Protein AF-A0A952PFG2-F1 (afdb_monomer_lite)

pLDDT: mean 76.88, std 14.86, range [39.12, 94.31]

Sequence (140 aa):
MSRGPKQLATQPAWWIAYGVLCGLAAAGLLLLLAAPRRGQPIQLVQAPTADPAMAAQAQPSRPAPTPLVQPNLPLDLNAATAAELEFLPGIGPSTAMLIVSYREQNGPFQRLEQLLDIPGIGPRTLEGLLPFAYVEPNED

Foldseek 3Di:
DDDDDDDDDDDPPVVVVVVVVVVVVVVVVVCVVPPDPPDDPPPPPPDPPDDPPPPPPDPDPPPPPPPPLPVQAAAALQPDALVSQCSQPQDHSVLSVQSVVCCVVVNFDQFLCVSCVGPRDDPVSSVSNVNRYDHDHDDD

Secondary structure (DSSP, 8-state):
------------THHHHHHHHHHHHHHHHHHHHHS---------PPP----TTSGGG-------------TTSPEETTT--HHHHTTSTT--HHHHHHHHHHHHHH-S-SSGGGGGGSTT--HHHHHHHTTTEE------

Radius of gyration: 37.67 Å; chains: 1; bounding box: 126×57×48 Å

Structure (mmCIF, N/CA/C/O backbone):
data_AF-A0A952PFG2-F1
#
_entry.id   AF-A0A952PFG2-F1
#
loop_
_atom_site.group_PDB
_atom_site.id
_atom_site.type_symbol
_atom_site.label_atom_id
_atom_site.label_alt_id
_atom_site.label_comp_id
_atom_site.label_asym_id
_atom_site.label_entity_id
_atom_site.label_seq_id
_atom_site.pdbx_PDB_ins_code
_atom_site.Cartn_x
_atom_site.Cartn_y
_atom_site.Cartn_z
_atom_site.occupancy
_atom_site.B_iso_or_equiv
_atom_site.auth_seq_id
_atom_site.auth_comp_id
_atom_site.auth_asym_id
_atom_site.auth_atom_id
_atom_site.pdbx_PDB_model_num
ATOM 1 N N . MET A 1 1 ? 103.923 0.854 31.595 1.00 39.12 1 MET A N 1
ATOM 2 C CA . MET A 1 1 ? 103.580 -0.244 30.659 1.00 39.12 1 MET A CA 1
ATOM 3 C C . MET A 1 1 ? 102.064 -0.443 30.671 1.00 39.12 1 MET A C 1
ATOM 5 O O . MET A 1 1 ? 101.525 -0.752 31.717 1.00 39.12 1 MET A O 1
ATOM 9 N N . SER A 1 2 ? 101.339 0.028 29.656 1.00 55.94 2 SER A N 1
ATOM 10 C CA . SER A 1 2 ? 100.871 -0.736 28.479 1.00 55.94 2 SER A CA 1
ATOM 11 C C . SER A 1 2 ? 99.844 -1.836 28.788 1.00 55.94 2 SER A C 1
ATOM 13 O O . SER A 1 2 ? 100.208 -2.889 29.304 1.00 55.94 2 SER A O 1
ATOM 15 N N . ARG A 1 3 ? 98.582 -1.592 28.399 1.00 55.41 3 ARG A N 1
ATOM 16 C CA . ARG A 1 3 ? 97.697 -2.510 27.650 1.00 55.41 3 ARG A CA 1
ATOM 17 C C . ARG A 1 3 ? 96.517 -1.700 27.089 1.00 55.41 3 ARG A C 1
ATOM 19 O O . ARG A 1 3 ? 95.933 -0.889 27.796 1.00 55.41 3 ARG A O 1
ATOM 26 N N . GLY A 1 4 ? 96.277 -1.870 25.790 1.00 57.84 4 GLY A N 1
ATOM 27 C CA . GLY A 1 4 ? 95.504 -0.975 24.924 1.00 57.84 4 GLY A CA 1
ATOM 28 C C . GLY A 1 4 ? 93.975 -1.146 24.943 1.00 57.84 4 GLY A C 1
ATOM 29 O O . GLY A 1 4 ? 93.433 -1.838 25.806 1.00 57.84 4 GLY A O 1
ATOM 30 N N . PRO A 1 5 ? 93.276 -0.504 23.987 1.00 59.81 5 PRO A N 1
ATOM 31 C CA . PRO A 1 5 ? 91.826 -0.343 24.006 1.00 59.81 5 PRO A CA 1
ATOM 32 C C . PRO A 1 5 ? 91.106 -1.636 23.603 1.00 59.81 5 PRO A C 1
ATOM 34 O O . PRO A 1 5 ? 91.481 -2.295 22.634 1.00 59.81 5 PRO A O 1
ATOM 37 N N . LYS A 1 6 ? 90.039 -1.997 24.327 1.00 57.78 6 LYS A N 1
ATOM 38 C CA . LYS A 1 6 ? 89.170 -3.134 23.989 1.00 57.78 6 LYS A CA 1
ATOM 39 C C . LYS A 1 6 ? 87.836 -2.635 23.425 1.00 57.78 6 LYS A C 1
ATOM 41 O O . LYS A 1 6 ? 86.897 -2.386 24.165 1.00 57.78 6 LYS A O 1
ATOM 46 N N . GLN A 1 7 ? 87.838 -2.447 22.106 1.00 59.72 7 GLN A N 1
ATOM 47 C CA . GLN A 1 7 ? 86.774 -2.769 21.142 1.00 59.72 7 GLN A CA 1
ATOM 48 C C . GLN A 1 7 ? 85.340 -2.864 21.717 1.00 59.72 7 GLN A C 1
ATOM 50 O O . GLN A 1 7 ? 84.923 -3.928 22.176 1.00 59.72 7 GLN A O 1
ATOM 55 N N . LEU A 1 8 ? 84.561 -1.778 21.632 1.00 57.88 8 LEU A N 1
ATOM 56 C CA . LEU A 1 8 ? 83.098 -1.855 21.708 1.00 57.88 8 LEU A CA 1
ATOM 57 C C . LEU A 1 8 ? 82.591 -2.400 20.367 1.00 57.88 8 LEU A C 1
ATOM 59 O O . LEU A 1 8 ? 82.731 -1.751 19.334 1.00 57.88 8 LEU A O 1
ATOM 63 N N . ALA A 1 9 ? 82.049 -3.615 20.395 1.00 61.47 9 ALA A N 1
ATOM 64 C CA . ALA A 1 9 ? 81.534 -4.321 19.232 1.00 61.47 9 ALA A CA 1
ATOM 65 C C . ALA A 1 9 ? 80.372 -3.550 18.578 1.00 61.47 9 ALA A C 1
ATOM 67 O O . ALA A 1 9 ? 79.261 -3.489 19.104 1.00 61.47 9 ALA A O 1
ATOM 68 N N . THR A 1 10 ? 80.632 -2.971 17.411 1.00 66.25 10 THR A N 1
ATOM 69 C CA . THR A 1 10 ? 79.633 -2.440 16.485 1.00 66.25 10 THR A CA 1
ATOM 70 C C . THR A 1 10 ? 78.814 -3.606 15.931 1.00 66.25 10 THR A C 1
ATOM 72 O O . THR A 1 10 ? 79.308 -4.403 15.136 1.00 66.25 10 THR A O 1
ATOM 75 N N . GLN A 1 11 ? 77.560 -3.737 16.366 1.00 64.44 11 GLN A N 1
ATOM 76 C CA . GLN A 1 11 ? 76.628 -4.716 15.800 1.00 64.44 11 GLN A CA 1
ATOM 77 C C . GLN A 1 11 ? 76.426 -4.403 14.305 1.00 64.44 11 GLN A C 1
ATOM 79 O O . GLN A 1 11 ? 76.065 -3.266 13.981 1.00 64.44 11 GLN A O 1
ATOM 84 N N . PRO A 1 12 ? 76.666 -5.343 13.368 1.00 67.12 12 PRO A N 1
ATOM 85 C CA . PRO A 1 12 ? 76.532 -5.039 11.952 1.00 67.12 12 PRO A CA 1
ATOM 86 C C . PRO A 1 12 ? 75.048 -4.839 11.629 1.00 67.12 12 PRO A C 1
ATOM 88 O O . PRO A 1 12 ? 74.231 -5.731 11.858 1.00 67.12 12 PRO A O 1
ATOM 91 N N . ALA A 1 13 ? 74.706 -3.680 11.056 1.00 68.12 13 ALA A N 1
ATOM 92 C CA . ALA A 1 13 ? 73.344 -3.266 10.677 1.00 68.12 13 ALA A CA 1
ATOM 93 C C . ALA A 1 13 ? 72.574 -4.285 9.799 1.00 68.12 13 ALA A C 1
ATOM 95 O O . ALA A 1 13 ? 71.362 -4.186 9.618 1.00 68.12 13 ALA A O 1
ATOM 96 N N . TRP A 1 14 ? 73.269 -5.305 9.299 1.00 72.44 14 TRP A N 1
ATOM 97 C CA . TRP A 1 14 ? 72.743 -6.449 8.570 1.00 72.44 14 TRP A CA 1
ATOM 98 C C . TRP A 1 14 ? 71.769 -7.305 9.390 1.00 72.44 14 TRP A C 1
ATOM 100 O O . TRP A 1 14 ? 70.876 -7.896 8.798 1.00 72.44 14 TRP A O 1
ATOM 110 N N . TRP A 1 15 ? 71.858 -7.334 10.727 1.00 74.44 15 TRP A N 1
ATOM 111 C CA . TRP A 1 15 ? 70.882 -8.053 11.567 1.00 74.44 15 TRP A CA 1
ATOM 112 C C . TRP A 1 15 ? 69.470 -7.474 11.463 1.00 74.44 15 TRP A C 1
ATOM 114 O O . TRP A 1 15 ? 68.493 -8.221 11.453 1.00 74.44 15 TRP A O 1
ATOM 124 N N . ILE A 1 16 ? 69.358 -6.150 11.329 1.00 77.31 16 ILE A N 1
ATOM 125 C CA . ILE A 1 16 ? 68.067 -5.475 11.152 1.00 77.31 16 ILE A CA 1
ATOM 126 C C . ILE A 1 16 ? 67.511 -5.801 9.764 1.00 77.31 16 ILE A C 1
ATOM 128 O O . ILE A 1 16 ? 66.347 -6.174 9.642 1.00 77.31 16 ILE A O 1
ATOM 132 N N . ALA A 1 17 ? 68.356 -5.742 8.729 1.00 79.06 17 ALA A N 1
ATOM 133 C CA . ALA A 1 17 ? 67.965 -6.120 7.373 1.00 79.06 17 ALA A CA 1
ATOM 134 C C . ALA A 1 17 ? 67.508 -7.590 7.295 1.00 79.06 17 ALA A C 1
ATOM 136 O O . ALA A 1 17 ? 66.481 -7.882 6.687 1.00 79.06 17 ALA A O 1
ATOM 137 N N . TYR A 1 18 ? 68.218 -8.502 7.968 1.00 84.44 18 TYR A N 1
ATOM 138 C CA . TYR A 1 18 ? 67.862 -9.921 8.030 1.00 84.44 18 TYR A CA 1
ATOM 139 C C . TYR A 1 18 ? 66.553 -10.152 8.800 1.00 84.44 18 TYR A C 1
ATOM 141 O O . TYR A 1 18 ? 65.722 -10.953 8.378 1.00 84.44 18 TYR A O 1
ATOM 149 N N . GLY A 1 19 ? 66.326 -9.410 9.888 1.00 84.44 19 GLY A N 1
ATOM 150 C CA . GLY A 1 19 ? 65.081 -9.458 10.656 1.00 84.44 19 GLY A CA 1
ATOM 151 C C . GLY A 1 19 ? 63.865 -8.979 9.858 1.00 84.44 19 GLY A C 1
ATOM 152 O O . GLY A 1 19 ? 62.838 -9.654 9.847 1.00 84.44 19 GLY A O 1
ATOM 153 N N . VAL A 1 20 ? 63.987 -7.861 9.133 1.00 85.88 20 VAL A N 1
ATOM 154 C CA . VAL A 1 20 ? 62.906 -7.331 8.281 1.00 85.88 20 VAL A CA 1
ATOM 155 C C . VAL A 1 20 ? 62.615 -8.272 7.109 1.00 85.88 20 VAL A C 1
ATOM 157 O O . VAL A 1 20 ? 61.451 -8.558 6.832 1.00 85.88 20 VAL A O 1
ATOM 160 N N . LEU A 1 21 ? 63.655 -8.809 6.461 1.00 86.06 21 LEU A N 1
ATOM 161 C CA . LEU A 1 21 ? 63.507 -9.778 5.372 1.00 86.06 21 LEU A CA 1
ATOM 162 C C . LEU A 1 21 ? 62.787 -11.052 5.847 1.00 86.06 21 LEU A C 1
ATOM 164 O O . LEU A 1 21 ? 61.852 -11.517 5.195 1.00 86.06 21 LEU A O 1
ATOM 168 N N . CYS A 1 22 ? 63.186 -11.585 7.006 1.00 88.19 22 CYS A N 1
ATOM 169 C CA . CYS A 1 22 ? 62.576 -12.775 7.595 1.00 88.19 22 CYS A CA 1
ATOM 170 C C . CYS A 1 22 ? 61.115 -12.518 8.015 1.00 88.19 22 CYS A C 1
ATOM 172 O O . CYS A 1 22 ? 60.243 -13.352 7.773 1.00 88.19 22 CYS A O 1
ATOM 174 N N . GLY A 1 23 ? 60.819 -11.331 8.559 1.00 84.75 23 GLY A N 1
ATOM 175 C CA . GLY A 1 23 ? 59.462 -10.917 8.920 1.00 84.75 23 GLY A CA 1
ATOM 176 C C . GLY A 1 23 ? 58.516 -10.814 7.719 1.00 84.75 23 GLY A C 1
ATOM 177 O O . GLY A 1 23 ? 57.402 -11.335 7.772 1.00 84.75 23 GLY A O 1
ATOM 178 N N . LEU A 1 24 ? 58.961 -10.208 6.612 1.00 89.50 24 LEU A N 1
ATOM 179 C CA . LEU A 1 24 ? 58.162 -10.114 5.383 1.00 89.50 24 LEU A CA 1
ATOM 180 C C . LEU A 1 24 ? 57.919 -11.489 4.747 1.00 89.50 24 LEU A C 1
ATOM 182 O O . LEU A 1 24 ? 56.807 -11.765 4.298 1.00 89.50 24 LEU A O 1
ATOM 186 N N . ALA A 1 25 ? 58.922 -12.372 4.759 1.00 87.12 25 ALA A N 1
ATOM 187 C CA . ALA A 1 25 ? 58.774 -13.739 4.264 1.00 87.12 25 ALA A CA 1
ATOM 188 C C . ALA A 1 25 ? 57.762 -14.549 5.096 1.00 87.12 25 ALA A C 1
ATOM 190 O O . ALA A 1 25 ? 56.897 -15.220 4.530 1.00 87.12 25 ALA A O 1
ATOM 191 N N . ALA A 1 26 ? 57.814 -14.446 6.429 1.00 85.94 26 ALA A N 1
ATOM 192 C CA . ALA A 1 26 ? 56.874 -15.121 7.323 1.00 85.94 26 ALA A CA 1
ATOM 193 C C . ALA A 1 26 ? 55.437 -14.587 7.177 1.00 85.94 26 ALA A C 1
ATOM 195 O O . ALA A 1 26 ? 54.493 -15.375 7.125 1.00 85.94 26 ALA A O 1
ATOM 196 N N . ALA A 1 27 ? 55.263 -13.266 7.050 1.00 84.19 27 ALA A N 1
ATOM 197 C CA . ALA A 1 27 ? 53.954 -12.652 6.827 1.00 84.19 27 ALA A CA 1
ATOM 198 C C . ALA A 1 27 ? 53.350 -13.052 5.469 1.00 84.19 27 ALA A C 1
ATOM 200 O O . ALA A 1 27 ? 52.163 -13.370 5.388 1.00 84.19 27 ALA A O 1
ATOM 201 N N . GLY A 1 28 ? 54.173 -13.102 4.415 1.00 84.75 28 GLY A N 1
ATOM 202 C CA . GLY A 1 28 ? 53.760 -13.590 3.099 1.00 84.75 28 GLY A CA 1
ATOM 203 C C . GLY A 1 28 ? 53.339 -15.062 3.127 1.00 84.75 28 GLY A C 1
ATOM 204 O O . GLY A 1 28 ? 52.292 -15.410 2.583 1.00 84.75 28 GLY A O 1
ATOM 205 N N . LEU A 1 29 ? 54.100 -15.918 3.820 1.00 83.69 29 LEU A N 1
ATOM 206 C CA . LEU A 1 29 ? 53.759 -17.333 3.986 1.00 83.69 29 LEU A CA 1
ATOM 207 C C . LEU A 1 29 ? 52.459 -17.519 4.784 1.00 83.69 29 LEU A C 1
ATOM 209 O O . LEU A 1 29 ? 51.629 -18.349 4.418 1.00 83.69 29 LEU A O 1
ATOM 213 N N . LEU A 1 30 ? 52.247 -16.721 5.835 1.00 79.56 30 LEU A N 1
ATOM 214 C CA . LEU A 1 30 ? 51.021 -16.760 6.631 1.00 79.56 30 LEU A CA 1
ATOM 215 C C . LEU A 1 30 ? 49.795 -16.345 5.807 1.00 79.56 30 LEU A C 1
ATOM 217 O O . LEU A 1 30 ? 48.767 -17.012 5.882 1.00 79.56 30 LEU A O 1
ATOM 221 N N . LEU A 1 31 ? 49.903 -15.299 4.981 1.00 78.75 31 LEU A N 1
ATOM 222 C CA . LEU A 1 31 ? 48.824 -14.889 4.074 1.00 78.75 31 LEU A CA 1
ATOM 223 C C . LEU A 1 31 ? 48.511 -15.956 3.021 1.00 78.75 31 LEU A C 1
ATOM 225 O O . LEU A 1 31 ? 47.343 -16.164 2.697 1.00 78.75 31 LEU A O 1
ATOM 229 N N . LEU A 1 32 ? 49.525 -16.668 2.524 1.00 76.31 32 LEU A N 1
ATOM 230 C CA . LEU A 1 32 ? 49.324 -17.755 1.567 1.00 76.31 32 LEU A CA 1
ATOM 231 C C . LEU A 1 32 ? 48.602 -18.958 2.199 1.00 76.31 32 LEU A C 1
ATOM 233 O O . LEU A 1 32 ? 47.774 -19.590 1.547 1.00 76.31 32 LEU A O 1
ATOM 237 N N . LEU A 1 33 ? 48.898 -19.263 3.468 1.00 77.31 33 LEU A N 1
ATOM 238 C CA . LEU A 1 33 ? 48.255 -20.350 4.217 1.00 77.31 33 LEU A CA 1
ATOM 239 C C . LEU A 1 33 ? 46.855 -19.976 4.728 1.00 77.31 33 LEU A C 1
ATOM 241 O O . LEU A 1 33 ? 45.995 -20.848 4.831 1.00 77.31 33 LEU A O 1
ATOM 245 N N . ALA A 1 34 ? 46.617 -18.699 5.036 1.00 72.88 34 ALA A N 1
ATOM 246 C CA . ALA A 1 34 ? 45.344 -18.206 5.560 1.00 72.88 34 ALA A CA 1
ATOM 247 C C . ALA A 1 34 ? 44.342 -17.790 4.470 1.00 72.88 34 ALA A C 1
ATOM 249 O O . ALA A 1 34 ? 43.188 -17.501 4.788 1.00 72.88 34 ALA A O 1
ATOM 250 N N . ALA A 1 35 ? 44.747 -17.746 3.196 1.00 71.69 35 ALA A N 1
ATOM 251 C CA . ALA A 1 35 ? 43.847 -17.400 2.105 1.00 71.69 35 ALA A CA 1
ATOM 252 C C . ALA A 1 35 ? 42.735 -18.466 1.963 1.00 71.69 35 ALA A C 1
ATOM 254 O O . ALA A 1 35 ? 43.024 -19.625 1.643 1.00 71.69 35 ALA A O 1
ATOM 255 N N . PRO A 1 36 ? 41.451 -18.112 2.166 1.00 70.81 36 PRO A N 1
ATOM 256 C CA . PRO A 1 36 ? 40.360 -19.060 2.006 1.00 70.81 36 PRO A CA 1
ATOM 257 C C . PRO A 1 36 ? 40.261 -19.473 0.536 1.00 70.81 36 PRO A C 1
ATOM 259 O O . PRO A 1 36 ? 40.098 -18.631 -0.352 1.00 70.81 36 PRO A O 1
ATOM 262 N N . ARG A 1 37 ? 40.328 -20.781 0.263 1.00 67.56 37 ARG A N 1
ATOM 263 C CA . ARG A 1 37 ? 40.064 -21.331 -1.072 1.00 67.56 37 ARG A CA 1
ATOM 264 C C . ARG A 1 37 ? 38.590 -21.094 -1.412 1.00 67.56 37 ARG A C 1
ATOM 266 O O . ARG A 1 37 ? 37.726 -21.882 -1.038 1.00 67.56 37 ARG A O 1
ATOM 273 N N . ARG A 1 38 ? 38.279 -19.984 -2.091 1.00 62.97 38 ARG A N 1
ATOM 274 C CA . ARG A 1 38 ? 36.936 -19.725 -2.630 1.00 62.97 38 ARG A CA 1
ATOM 275 C C . ARG A 1 38 ? 36.696 -20.646 -3.821 1.00 62.97 38 ARG A C 1
ATOM 277 O O . ARG A 1 38 ? 37.076 -20.348 -4.945 1.00 62.97 38 ARG A O 1
ATOM 284 N N . GLY A 1 39 ? 36.066 -21.773 -3.531 1.00 66.00 39 GLY A N 1
ATOM 285 C CA . GLY A 1 39 ? 35.561 -22.730 -4.502 1.00 66.00 39 GLY A CA 1
ATOM 286 C C . GLY A 1 39 ? 34.528 -23.609 -3.818 1.00 66.00 39 GLY A C 1
ATOM 287 O O . GLY A 1 39 ? 34.811 -24.761 -3.511 1.00 66.00 39 GLY A O 1
ATOM 288 N N . GLN A 1 40 ? 33.361 -23.046 -3.497 1.00 70.94 40 GLN A N 1
ATOM 289 C CA . GLN A 1 40 ? 32.225 -23.877 -3.106 1.00 70.94 40 GLN A CA 1
ATOM 290 C C . GLN A 1 40 ? 31.628 -24.467 -4.388 1.00 70.94 40 GLN A C 1
ATOM 292 O O . GLN A 1 40 ? 31.265 -23.695 -5.279 1.00 70.94 40 GLN A O 1
ATOM 297 N N . PRO A 1 41 ? 31.551 -25.801 -4.532 1.00 67.12 41 PRO A N 1
ATOM 298 C CA . PRO A 1 41 ? 30.806 -26.386 -5.631 1.00 67.12 41 PRO A CA 1
ATOM 299 C C . PRO A 1 41 ? 29.339 -25.992 -5.465 1.00 67.12 41 PRO A C 1
ATOM 301 O O . PRO A 1 41 ? 28.746 -26.206 -4.408 1.00 67.12 41 PRO A O 1
ATOM 304 N N . ILE A 1 42 ? 28.764 -25.398 -6.507 1.00 67.31 42 ILE A N 1
ATOM 305 C CA . ILE A 1 42 ? 27.323 -25.177 -6.596 1.00 67.31 42 ILE A CA 1
ATOM 306 C C . ILE A 1 42 ? 26.685 -26.569 -6.565 1.00 67.31 42 ILE A C 1
ATOM 308 O O . ILE A 1 42 ? 26.775 -27.312 -7.542 1.00 67.31 42 ILE A O 1
ATOM 312 N N . GLN A 1 43 ? 26.093 -26.958 -5.433 1.00 64.69 43 GLN A N 1
ATOM 313 C CA . GLN A 1 43 ? 25.222 -28.127 -5.401 1.00 64.69 43 GLN A CA 1
ATOM 314 C C . GLN A 1 43 ? 23.956 -27.756 -6.169 1.00 64.69 43 GLN A C 1
ATOM 316 O O . GLN A 1 43 ? 23.105 -27.028 -5.661 1.00 64.69 43 GLN A O 1
ATOM 321 N N . LEU A 1 44 ? 23.844 -28.235 -7.409 1.00 62.25 44 LEU A N 1
ATOM 322 C CA . LEU A 1 44 ? 22.563 -28.271 -8.098 1.00 62.25 44 LEU A CA 1
ATOM 323 C C . LEU A 1 44 ? 21.667 -29.238 -7.317 1.00 62.25 44 LEU A C 1
ATOM 325 O O . LEU A 1 44 ? 21.743 -30.452 -7.498 1.00 62.25 44 LEU A O 1
ATOM 329 N N . VAL A 1 45 ? 20.849 -28.701 -6.413 1.00 69.06 45 VAL A N 1
ATOM 330 C CA . VAL A 1 45 ? 19.729 -29.447 -5.841 1.00 69.06 45 VAL A CA 1
ATOM 331 C C . VAL A 1 45 ? 18.826 -29.815 -7.013 1.00 69.06 45 VAL A C 1
ATOM 333 O O . VAL A 1 45 ? 18.382 -28.944 -7.763 1.00 69.06 45 VAL A O 1
ATOM 336 N N . GLN A 1 46 ? 18.620 -31.114 -7.219 1.00 58.94 46 GLN A N 1
ATOM 337 C CA . GLN A 1 46 ? 17.689 -31.606 -8.226 1.00 58.94 46 GLN A CA 1
ATOM 338 C C . GLN A 1 46 ? 16.310 -31.006 -7.931 1.00 58.94 46 GLN A C 1
ATOM 340 O O . GLN A 1 46 ? 15.859 -31.031 -6.785 1.00 58.94 46 GLN A O 1
ATOM 345 N N . ALA A 1 47 ? 15.647 -30.450 -8.949 1.00 64.31 47 ALA A N 1
ATOM 346 C CA . ALA A 1 47 ? 14.249 -30.065 -8.816 1.00 64.31 47 ALA A CA 1
ATOM 347 C C . ALA A 1 47 ? 13.464 -31.298 -8.337 1.00 64.31 47 ALA A C 1
ATOM 349 O O . ALA A 1 47 ? 13.684 -32.381 -8.892 1.00 64.31 47 ALA A O 1
ATOM 350 N N . PRO A 1 48 ? 12.586 -31.173 -7.327 1.00 57.41 48 PRO A N 1
ATOM 351 C CA . PRO A 1 48 ? 11.797 -32.287 -6.830 1.00 57.41 48 PRO A CA 1
ATOM 352 C C . PRO A 1 48 ? 10.799 -32.694 -7.916 1.00 57.41 48 PRO A C 1
ATOM 354 O O . PRO A 1 48 ? 9.660 -32.242 -7.956 1.00 57.41 48 PRO A O 1
ATOM 357 N N . THR A 1 49 ? 11.247 -33.536 -8.839 1.00 59.91 49 THR A N 1
ATOM 358 C CA . THR A 1 49 ? 10.357 -34.295 -9.705 1.00 59.91 49 THR A CA 1
ATOM 359 C C . THR A 1 49 ? 9.934 -35.484 -8.866 1.00 59.91 49 THR A C 1
ATOM 361 O O . THR A 1 49 ? 10.624 -36.496 -8.819 1.00 59.91 49 THR A O 1
ATOM 364 N N . ALA A 1 50 ? 8.857 -35.306 -8.103 1.00 56.53 50 ALA A N 1
ATOM 365 C CA . ALA A 1 50 ? 8.196 -36.426 -7.459 1.00 56.53 50 ALA A CA 1
ATOM 366 C C . ALA A 1 50 ? 7.756 -37.416 -8.546 1.00 56.53 50 ALA A C 1
ATOM 368 O O . ALA A 1 50 ? 7.222 -37.007 -9.581 1.00 56.53 50 ALA A O 1
ATOM 369 N N . ASP A 1 51 ? 7.992 -38.705 -8.309 1.00 57.00 51 ASP A N 1
ATOM 370 C CA . ASP A 1 51 ? 7.505 -39.787 -9.158 1.00 57.00 51 ASP A CA 1
ATOM 371 C C . ASP A 1 51 ? 5.995 -39.617 -9.433 1.00 57.00 51 ASP A C 1
ATOM 373 O O . ASP A 1 51 ? 5.230 -39.324 -8.506 1.00 57.00 51 ASP A O 1
ATOM 377 N N . PRO A 1 52 ? 5.514 -39.834 -10.672 1.00 56.44 52 PRO A N 1
ATOM 378 C CA . PRO A 1 52 ? 4.133 -39.538 -11.069 1.00 56.44 52 PRO A CA 1
ATOM 379 C C . PRO A 1 52 ? 3.066 -40.459 -10.439 1.00 56.44 52 PRO A C 1
ATOM 381 O O . PRO A 1 52 ? 1.913 -40.432 -10.860 1.00 56.44 52 PRO A O 1
ATOM 384 N N . ALA A 1 53 ? 3.408 -41.275 -9.440 1.00 54.97 53 ALA A N 1
ATOM 385 C CA . ALA A 1 53 ? 2.547 -42.350 -8.948 1.00 54.97 53 ALA A CA 1
ATOM 386 C C . ALA A 1 53 ? 1.965 -42.149 -7.534 1.00 54.97 53 ALA A C 1
ATOM 388 O O . ALA A 1 53 ? 1.130 -42.955 -7.132 1.00 54.97 53 ALA A O 1
ATOM 389 N N . MET A 1 54 ? 2.336 -41.101 -6.778 1.00 50.09 54 MET A N 1
ATOM 390 C CA . MET A 1 54 ? 1.850 -40.946 -5.388 1.00 50.09 54 MET A CA 1
ATOM 391 C C . MET A 1 54 ? 1.395 -39.531 -4.983 1.00 50.09 54 MET A C 1
ATOM 393 O O . MET A 1 54 ? 1.243 -39.245 -3.800 1.00 50.09 54 MET A O 1
ATOM 397 N N . ALA A 1 55 ? 1.120 -38.640 -5.941 1.00 48.97 55 ALA A N 1
ATOM 398 C CA . ALA A 1 55 ? 0.663 -37.265 -5.680 1.00 48.97 55 ALA A CA 1
ATOM 399 C C . ALA A 1 55 ? -0.873 -37.104 -5.599 1.00 48.97 55 ALA A C 1
ATOM 401 O O . ALA A 1 55 ? -1.400 -36.014 -5.808 1.00 48.97 55 ALA A O 1
ATOM 402 N N . ALA A 1 56 ? -1.621 -38.169 -5.293 1.00 54.09 56 ALA A N 1
ATOM 403 C CA . ALA A 1 56 ? -3.076 -38.078 -5.140 1.00 54.09 56 ALA A CA 1
ATOM 404 C C . ALA A 1 56 ? -3.525 -37.424 -3.816 1.00 54.09 56 ALA A C 1
ATOM 406 O O . ALA A 1 56 ? -4.716 -37.175 -3.651 1.00 54.09 56 ALA A O 1
ATOM 407 N N . GLN A 1 57 ? -2.622 -37.140 -2.867 1.00 52.25 57 GLN A N 1
ATOM 408 C CA . GLN A 1 57 ? -2.988 -36.572 -1.560 1.00 52.25 57 GLN A CA 1
ATOM 409 C C . GLN A 1 57 ? -1.920 -35.623 -0.997 1.00 52.25 57 GLN A C 1
ATOM 411 O O . GLN A 1 57 ? -1.373 -35.837 0.076 1.00 52.25 57 GLN A O 1
ATOM 416 N N . ALA A 1 58 ? -1.627 -34.553 -1.724 1.00 50.12 58 ALA A N 1
ATOM 417 C CA . ALA A 1 58 ? -1.174 -33.297 -1.136 1.00 50.12 58 ALA A CA 1
ATOM 418 C C . ALA A 1 58 ? -1.420 -32.230 -2.194 1.00 50.12 58 ALA A C 1
ATOM 420 O O . ALA A 1 58 ? -0.650 -32.118 -3.142 1.00 50.12 58 ALA A O 1
ATOM 421 N N . GLN A 1 59 ? -2.528 -31.495 -2.088 1.00 54.34 59 GLN A N 1
ATOM 422 C CA . GLN A 1 59 ? -2.690 -30.271 -2.864 1.00 54.34 59 GLN A CA 1
ATOM 423 C C . GLN A 1 59 ? -1.514 -29.358 -2.492 1.00 54.34 59 GLN A C 1
ATOM 425 O O . GLN A 1 59 ? -1.449 -28.926 -1.340 1.00 54.34 59 GLN A O 1
ATOM 430 N N . PRO A 1 60 ? -0.572 -29.062 -3.406 1.00 53.81 60 PRO A N 1
ATOM 431 C CA . PRO A 1 60 ? 0.286 -27.917 -3.195 1.00 53.81 60 PRO A CA 1
ATOM 432 C C . PRO A 1 60 ? -0.656 -26.721 -3.122 1.00 53.81 60 PRO A C 1
ATOM 434 O O . PRO A 1 60 ? -1.504 -26.546 -4.003 1.00 53.81 60 PRO A O 1
ATOM 437 N N . SER A 1 61 ? -0.548 -25.934 -2.054 1.00 56.62 61 SER A N 1
ATOM 438 C CA . SER A 1 61 ? -1.079 -24.580 -2.002 1.00 56.62 61 SER A CA 1
ATOM 439 C C . SER A 1 61 ? -0.683 -23.937 -3.323 1.00 56.62 61 SER A C 1
ATOM 441 O O . SER A 1 61 ? 0.505 -23.693 -3.552 1.00 56.62 61 SER A O 1
ATOM 443 N N . ARG A 1 62 ? -1.635 -23.788 -4.256 1.00 58.28 62 ARG A N 1
ATOM 444 C CA . ARG A 1 62 ? -1.358 -23.078 -5.502 1.00 58.28 62 ARG A CA 1
ATOM 445 C C . ARG A 1 62 ? -0.746 -21.753 -5.055 1.00 58.28 62 ARG A C 1
ATOM 447 O O . ARG A 1 62 ? -1.360 -21.116 -4.194 1.00 58.28 62 ARG A O 1
ATOM 454 N N . PRO A 1 63 ? 0.417 -21.321 -5.575 1.00 58.22 63 PRO A N 1
ATOM 455 C CA . PRO A 1 63 ? 0.682 -19.896 -5.542 1.00 58.22 63 PRO A CA 1
ATOM 456 C C . PRO A 1 63 ? -0.585 -19.263 -6.113 1.00 58.22 63 PRO A C 1
ATOM 458 O O . PRO A 1 63 ? -1.040 -19.675 -7.188 1.00 58.22 63 PRO A O 1
ATOM 461 N N . ALA A 1 64 ? -1.234 -18.404 -5.318 1.00 64.25 64 ALA A N 1
ATOM 462 C CA . ALA A 1 64 ? -2.397 -17.668 -5.779 1.00 64.25 64 ALA A CA 1
ATOM 463 C C . ALA A 1 64 ? -2.046 -17.144 -7.176 1.00 64.25 64 ALA A C 1
ATOM 465 O O . ALA A 1 64 ? -0.905 -16.697 -7.357 1.00 64.25 64 ALA A O 1
ATOM 466 N N . PRO A 1 65 ? -2.929 -17.312 -8.177 1.00 58.62 65 PRO A N 1
ATOM 467 C CA . PRO A 1 65 ? -2.640 -16.831 -9.516 1.00 58.62 65 PRO A CA 1
ATOM 468 C C . PRO A 1 65 ? -2.179 -15.389 -9.360 1.00 58.62 65 PRO A C 1
ATOM 470 O O . PRO A 1 65 ? -2.922 -14.580 -8.813 1.00 58.62 65 PRO A O 1
ATOM 473 N N . THR A 1 66 ? -0.929 -15.099 -9.735 1.00 57.28 66 THR A N 1
ATOM 474 C CA . THR A 1 66 ? -0.468 -13.718 -9.838 1.00 57.28 66 THR A CA 1
ATOM 475 C C . THR A 1 66 ? -1.517 -13.048 -10.708 1.00 57.28 66 THR A C 1
ATOM 477 O O . THR A 1 66 ? -1.695 -13.523 -11.840 1.00 57.28 66 THR A O 1
ATOM 480 N N . PRO A 1 67 ? -2.298 -12.082 -10.189 1.00 59.09 67 PRO A N 1
ATOM 481 C CA . PRO A 1 67 ? -3.335 -11.473 -10.986 1.00 59.09 67 PRO A CA 1
ATOM 482 C C . PRO A 1 67 ? -2.634 -10.962 -12.233 1.00 59.09 67 PRO A C 1
ATOM 484 O O . PRO A 1 67 ? -1.659 -10.211 -12.160 1.00 59.09 67 PRO A O 1
ATOM 487 N N . LEU A 1 68 ? -3.045 -11.467 -13.395 1.00 55.31 68 LEU A N 1
ATOM 488 C CA . LEU A 1 68 ? -2.685 -10.828 -14.643 1.00 55.31 68 LEU A CA 1
ATOM 489 C C . LEU A 1 68 ? -3.292 -9.439 -14.496 1.00 55.31 68 LEU A C 1
ATOM 491 O O . LEU A 1 68 ? -4.518 -9.325 -14.548 1.00 55.31 68 LEU A O 1
ATOM 495 N N . VAL A 1 69 ? -2.456 -8.442 -14.183 1.00 55.09 69 VAL A N 1
ATOM 496 C CA . VAL A 1 69 ? -2.852 -7.040 -14.055 1.00 55.09 69 VAL A CA 1
ATOM 497 C C . VAL A 1 69 ? -3.479 -6.682 -15.389 1.00 55.09 69 VAL A C 1
ATOM 499 O O . VAL A 1 69 ? -2.794 -6.431 -16.378 1.00 55.09 69 VAL A O 1
ATOM 502 N N . GLN A 1 70 ? -4.799 -6.799 -15.447 1.00 56.25 70 GLN A N 1
ATOM 503 C CA . GLN A 1 70 ? -5.588 -6.428 -16.597 1.00 56.25 70 GLN A CA 1
ATOM 504 C C . GLN A 1 70 ? -5.722 -4.918 -16.469 1.00 56.25 70 GLN A C 1
ATOM 506 O O . GLN A 1 70 ? -6.425 -4.467 -15.568 1.00 56.25 70 GLN A O 1
ATOM 511 N N . PRO A 1 71 ? -5.070 -4.124 -17.335 1.00 56.59 71 PRO A N 1
ATOM 512 C CA . PRO A 1 71 ? -4.979 -2.668 -17.184 1.00 56.59 71 PRO A CA 1
ATOM 513 C C . PRO A 1 71 ? -6.330 -1.940 -17.334 1.00 56.59 71 PRO A C 1
ATOM 515 O O . PRO A 1 71 ? -6.378 -0.715 -17.364 1.00 56.59 71 PRO A O 1
ATOM 518 N N . ASN A 1 72 ? -7.431 -2.688 -17.439 1.00 60.41 72 ASN A N 1
ATOM 519 C CA . ASN A 1 72 ? -8.777 -2.200 -17.694 1.00 60.41 72 ASN A CA 1
ATOM 520 C C . ASN A 1 72 ? -9.851 -2.822 -16.792 1.00 60.41 72 ASN A C 1
ATOM 522 O O . ASN A 1 72 ? -11.020 -2.487 -16.978 1.00 60.41 72 ASN A O 1
ATOM 526 N N . LEU A 1 73 ? -9.507 -3.721 -15.861 1.00 71.25 73 LEU A N 1
ATOM 527 C CA . LEU A 1 73 ? -10.493 -4.226 -14.904 1.00 71.25 73 LEU A CA 1
ATOM 528 C C . LEU A 1 73 ? -10.471 -3.377 -13.630 1.00 71.25 73 LEU A C 1
ATOM 530 O O . LEU A 1 73 ? -9.387 -2.992 -13.187 1.00 71.25 73 LEU A O 1
ATOM 534 N N . PRO A 1 74 ? -11.644 -3.096 -13.034 1.00 81.88 74 PRO A N 1
ATOM 535 C CA . PRO A 1 74 ? -11.687 -2.500 -11.713 1.00 81.88 74 PRO A CA 1
ATOM 536 C C . PRO A 1 74 ? -10.982 -3.441 -10.725 1.00 81.88 74 PRO A C 1
ATOM 538 O O . PRO A 1 74 ? -11.053 -4.665 -10.851 1.00 81.88 74 PRO A O 1
ATOM 541 N N . LEU A 1 75 ? -10.249 -2.855 -9.787 1.00 87.75 75 LEU A N 1
ATOM 542 C CA . LEU A 1 75 ? -9.390 -3.535 -8.830 1.00 87.75 75 LEU A CA 1
ATOM 543 C C . LEU A 1 75 ? -10.121 -3.680 -7.491 1.00 87.75 75 LEU A C 1
ATOM 545 O O . LEU A 1 75 ? -10.669 -2.704 -6.978 1.00 87.75 75 LEU A O 1
ATOM 549 N N . ASP A 1 76 ? -10.114 -4.882 -6.916 1.00 90.25 76 ASP A N 1
ATOM 550 C CA . ASP A 1 76 ? -10.633 -5.085 -5.562 1.00 90.25 76 ASP A CA 1
ATOM 551 C C . ASP A 1 76 ? -9.614 -4.585 -4.535 1.00 90.25 76 ASP A C 1
ATOM 553 O O . ASP A 1 76 ? -8.484 -5.066 -4.481 1.00 90.25 76 ASP A O 1
ATOM 557 N N . LEU A 1 77 ? -10.016 -3.640 -3.690 1.00 90.62 77 LEU A N 1
ATOM 558 C CA . LEU A 1 77 ? -9.146 -3.051 -2.672 1.00 90.62 77 LEU A CA 1
ATOM 559 C C . LEU A 1 77 ? -8.768 -4.021 -1.549 1.00 90.62 77 LEU A C 1
ATOM 561 O O . LEU A 1 77 ? -7.721 -3.856 -0.913 1.00 90.62 77 LEU A O 1
ATOM 565 N N . ASN A 1 78 ? -9.595 -5.035 -1.294 1.00 91.62 78 ASN A N 1
ATOM 566 C CA . ASN A 1 78 ? -9.315 -6.034 -0.268 1.00 91.62 78 ASN A CA 1
ATOM 567 C C . ASN A 1 78 ? -8.287 -7.065 -0.745 1.00 91.62 78 ASN A C 1
ATOM 569 O O . ASN A 1 78 ? -7.410 -7.441 0.035 1.00 91.62 78 ASN A O 1
ATOM 573 N N . ALA A 1 79 ? -8.330 -7.457 -2.021 1.00 88.56 79 ALA A N 1
ATOM 574 C CA . ALA A 1 79 ? -7.369 -8.381 -2.621 1.00 88.56 79 ALA A CA 1
ATOM 575 C C . ALA A 1 79 ? -6.110 -7.711 -3.205 1.00 88.56 79 ALA A C 1
ATOM 577 O O . ALA A 1 79 ? -5.073 -8.366 -3.320 1.00 88.56 79 ALA A O 1
ATOM 578 N N . ALA A 1 80 ? -6.167 -6.423 -3.559 1.00 89.81 80 ALA A N 1
ATOM 579 C CA . ALA A 1 80 ? -5.070 -5.734 -4.237 1.00 89.81 80 ALA A CA 1
ATOM 580 C C . ALA A 1 80 ? -3.768 -5.711 -3.432 1.00 89.81 80 ALA A C 1
ATOM 582 O O . ALA A 1 80 ? -3.744 -5.505 -2.216 1.00 89.81 80 ALA A O 1
ATOM 583 N N . THR A 1 81 ? -2.647 -5.845 -4.123 1.00 90.19 81 THR A N 1
ATOM 584 C CA . THR A 1 81 ? -1.310 -5.615 -3.573 1.00 90.19 81 THR A CA 1
ATOM 585 C C . THR A 1 81 ? -0.966 -4.123 -3.563 1.00 90.19 81 THR A C 1
ATOM 587 O O . THR A 1 81 ? -1.556 -3.331 -4.295 1.00 90.19 81 THR A O 1
ATOM 590 N N . ALA A 1 82 ? 0.028 -3.719 -2.761 1.00 89.38 82 ALA A N 1
ATOM 591 C CA . ALA A 1 82 ? 0.490 -2.326 -2.741 1.00 89.38 82 ALA A CA 1
ATOM 592 C C . ALA A 1 82 ? 0.902 -1.838 -4.143 1.00 89.38 82 ALA A C 1
ATOM 594 O O . ALA A 1 82 ? 0.485 -0.765 -4.562 1.00 89.38 82 ALA A O 1
ATOM 595 N N . ALA A 1 83 ? 1.622 -2.672 -4.898 1.00 88.94 83 ALA A N 1
ATOM 596 C CA . ALA A 1 83 ? 2.032 -2.350 -6.261 1.00 88.94 83 ALA A CA 1
ATOM 597 C C . ALA A 1 83 ? 0.839 -2.192 -7.221 1.00 88.94 83 ALA A C 1
ATOM 599 O O . ALA A 1 83 ? 0.889 -1.364 -8.121 1.00 88.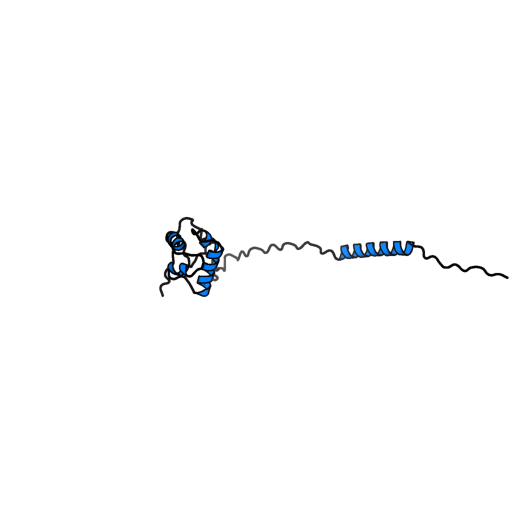94 83 ALA A O 1
ATOM 600 N N . GLU A 1 84 ? -0.240 -2.959 -7.036 1.00 88.81 84 GLU A N 1
ATOM 601 C CA . GLU A 1 84 ? -1.458 -2.822 -7.846 1.00 88.81 84 GLU A CA 1
ATOM 602 C C . GLU A 1 84 ? -2.218 -1.530 -7.522 1.00 88.81 84 GLU A C 1
ATOM 604 O O . GLU A 1 84 ? -2.697 -0.849 -8.427 1.00 88.81 84 GLU A O 1
ATOM 609 N N . LEU A 1 85 ? -2.270 -1.152 -6.242 1.00 90.38 85 LEU A N 1
ATOM 610 C CA . LEU A 1 85 ? -2.892 0.095 -5.794 1.00 90.38 85 LEU A CA 1
ATOM 611 C C . LEU A 1 85 ? -2.170 1.335 -6.340 1.00 90.38 85 LEU A C 1
ATOM 613 O O . LEU A 1 85 ? -2.820 2.342 -6.597 1.00 90.38 85 LEU A O 1
ATOM 617 N N . GLU A 1 86 ? -0.854 1.270 -6.562 1.00 90.44 86 GLU A N 1
ATOM 618 C CA . GLU A 1 86 ? -0.066 2.361 -7.162 1.00 90.44 86 GLU A CA 1
ATOM 619 C C . GLU A 1 86 ? -0.448 2.678 -8.618 1.00 90.44 86 GLU A C 1
ATOM 621 O O . GLU A 1 86 ? -0.157 3.772 -9.101 1.00 90.44 86 GLU A O 1
ATOM 626 N N . PHE A 1 87 ? -1.115 1.764 -9.330 1.00 88.00 87 PHE A N 1
ATOM 627 C CA . PHE A 1 87 ? -1.624 2.052 -10.677 1.00 88.00 87 PHE A CA 1
ATOM 628 C C . PHE A 1 87 ? -2.896 2.904 -10.666 1.00 88.00 87 PHE A C 1
ATOM 630 O O . PHE A 1 87 ? -3.319 3.391 -11.717 1.00 88.00 87 PHE A O 1
ATOM 637 N N . LEU A 1 88 ? -3.515 3.092 -9.499 1.00 88.62 88 LEU A N 1
ATOM 638 C CA . LEU A 1 88 ? -4.726 3.882 -9.374 1.00 88.62 88 LEU A CA 1
ATOM 639 C C . LEU A 1 88 ? -4.425 5.391 -9.436 1.00 88.62 88 LEU A C 1
ATOM 641 O O . LEU A 1 88 ? -3.433 5.868 -8.874 1.00 88.62 88 LEU A O 1
ATOM 645 N N . PRO A 1 89 ? -5.292 6.189 -10.086 1.00 87.56 89 PRO A N 1
ATOM 646 C CA . PRO A 1 89 ? -5.066 7.620 -10.225 1.00 87.56 89 PRO A CA 1
ATOM 647 C C . PRO A 1 89 ? -5.040 8.308 -8.855 1.00 87.56 89 PRO A C 1
ATOM 649 O O . PRO A 1 89 ? -5.996 8.252 -8.086 1.00 87.56 89 PRO A O 1
ATOM 652 N N . GLY A 1 90 ? -3.936 8.998 -8.561 1.00 87.12 90 GLY A N 1
ATOM 653 C CA . GLY A 1 90 ? -3.765 9.728 -7.303 1.00 87.12 90 GLY A CA 1
ATOM 654 C C . GLY A 1 90 ? -3.348 8.865 -6.108 1.00 87.12 90 GLY A C 1
ATOM 655 O O . GLY A 1 90 ? -3.248 9.404 -5.006 1.00 87.12 90 GLY A O 1
ATOM 656 N N . ILE A 1 91 ? -3.058 7.574 -6.310 1.00 90.69 91 ILE A N 1
ATOM 657 C CA . ILE A 1 91 ? -2.445 6.706 -5.299 1.00 90.69 91 ILE A CA 1
ATOM 658 C C . ILE A 1 91 ? -0.956 6.558 -5.607 1.00 90.69 91 ILE A C 1
ATOM 660 O O . ILE A 1 91 ? -0.562 6.057 -6.652 1.00 90.69 91 ILE A O 1
ATOM 664 N N . GLY A 1 92 ? -0.119 7.024 -4.682 1.00 90.38 92 GLY A N 1
ATOM 665 C CA . GLY A 1 92 ? 1.328 6.808 -4.725 1.00 90.38 92 GLY A CA 1
ATOM 666 C C . GLY A 1 92 ? 1.776 5.683 -3.785 1.00 90.38 92 GLY A C 1
ATOM 667 O O . GLY A 1 92 ? 0.972 5.212 -2.977 1.00 90.38 92 GLY A O 1
ATOM 668 N N . PRO A 1 93 ? 3.071 5.318 -3.793 1.00 91.19 93 PRO A N 1
ATOM 669 C CA . PRO A 1 93 ? 3.614 4.214 -2.990 1.00 91.19 93 PRO A CA 1
ATOM 670 C C . PRO A 1 93 ? 3.343 4.372 -1.488 1.00 91.19 93 PRO A C 1
ATOM 672 O O . PRO A 1 93 ? 2.971 3.418 -0.809 1.00 91.19 93 PRO A O 1
ATOM 675 N N . SER A 1 94 ? 3.453 5.595 -0.957 1.00 93.38 94 SER A N 1
ATOM 676 C CA . SER A 1 94 ? 3.145 5.876 0.451 1.00 93.38 94 SER A CA 1
ATOM 677 C C . SER A 1 94 ? 1.678 5.618 0.791 1.00 93.38 94 SER A C 1
ATOM 679 O O . SER A 1 94 ? 1.378 5.003 1.809 1.00 93.38 94 SER A O 1
ATOM 681 N N . THR A 1 95 ? 0.759 6.068 -0.063 1.00 92.31 95 THR A N 1
ATOM 682 C CA . THR A 1 95 ? -0.682 5.896 0.144 1.00 92.31 95 THR A CA 1
ATOM 683 C C . THR A 1 95 ? -1.097 4.440 -0.046 1.00 92.31 95 THR A C 1
ATOM 685 O O . THR A 1 95 ? -1.870 3.926 0.754 1.00 92.31 95 THR A O 1
ATOM 688 N N . ALA A 1 96 ? -0.533 3.748 -1.038 1.00 93.94 96 ALA A N 1
ATOM 689 C CA . ALA A 1 96 ?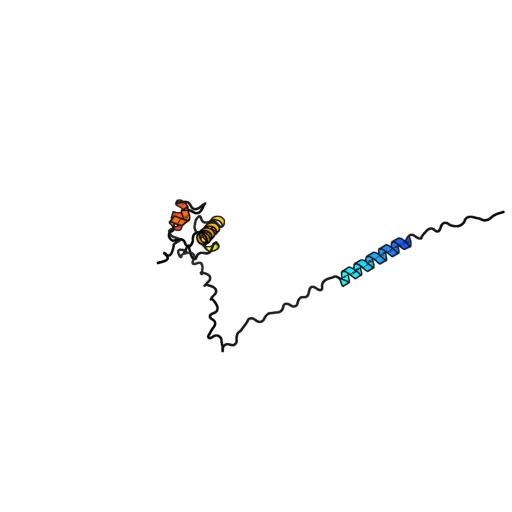 -0.753 2.323 -1.263 1.00 93.94 96 ALA A CA 1
ATOM 690 C C . ALA A 1 96 ? -0.362 1.482 -0.040 1.00 93.94 96 ALA A C 1
ATOM 692 O O . ALA A 1 96 ? -1.140 0.641 0.409 1.00 93.94 96 ALA A O 1
ATOM 693 N N . MET A 1 97 ? 0.802 1.755 0.558 1.00 94.00 97 MET A N 1
ATOM 694 C CA . MET A 1 97 ? 1.205 1.104 1.807 1.00 94.00 97 MET A CA 1
ATOM 695 C C . MET A 1 97 ? 0.217 1.377 2.944 1.00 94.00 97 MET A C 1
ATOM 697 O O . MET A 1 97 ? -0.137 0.452 3.670 1.00 94.00 97 MET A O 1
ATOM 701 N N . LEU A 1 98 ? -0.264 2.616 3.083 1.00 93.94 98 LEU A N 1
ATOM 702 C CA . LEU A 1 98 ? -1.241 2.961 4.116 1.00 93.94 98 LEU A CA 1
ATOM 703 C C . LEU A 1 98 ? -2.577 2.234 3.931 1.00 93.94 98 LEU A C 1
ATOM 705 O O . LEU A 1 98 ? -3.164 1.824 4.926 1.00 93.94 98 LEU A O 1
ATOM 709 N N . ILE A 1 99 ? -3.037 2.032 2.693 1.00 92.88 99 ILE A N 1
ATOM 710 C CA . ILE A 1 99 ? -4.243 1.240 2.395 1.00 92.88 99 ILE A CA 1
ATOM 711 C C . ILE A 1 99 ? -4.067 -0.202 2.877 1.00 92.88 99 ILE A C 1
ATOM 713 O O . ILE A 1 99 ? -4.938 -0.730 3.570 1.00 92.88 99 ILE A O 1
ATOM 717 N N . VAL A 1 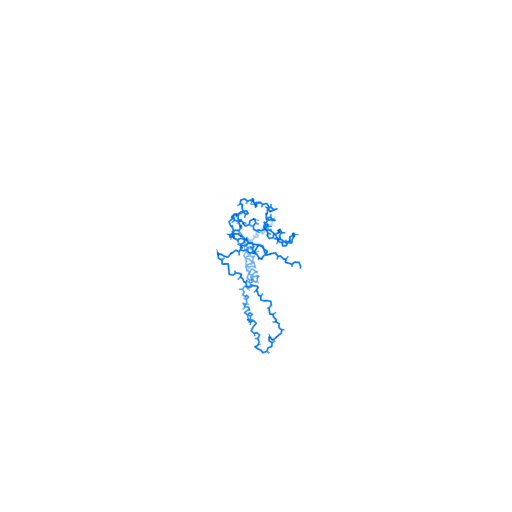100 ? -2.923 -0.824 2.576 1.00 93.12 100 VAL A N 1
ATOM 718 C CA . VAL A 1 100 ? -2.621 -2.188 3.035 1.00 93.12 100 VAL A CA 1
ATOM 719 C C . VAL A 1 100 ? -2.536 -2.243 4.563 1.00 93.12 100 VAL A C 1
ATOM 721 O O . VAL A 1 100 ? -3.172 -3.087 5.188 1.00 93.12 100 VAL A O 1
ATOM 724 N N . SER A 1 101 ? -1.826 -1.304 5.187 1.00 93.44 101 SER A N 1
ATOM 725 C CA . SER A 1 101 ? -1.727 -1.231 6.646 1.00 93.44 101 SER A CA 1
ATOM 726 C C . SER A 1 101 ? -3.073 -0.957 7.322 1.00 93.44 101 SER A C 1
ATOM 728 O O . SER A 1 101 ? -3.303 -1.455 8.423 1.00 93.44 101 SER A O 1
ATOM 730 N N . TYR A 1 102 ? -3.964 -0.182 6.695 1.00 94.31 102 TYR A N 1
ATOM 731 C CA . TYR A 1 102 ? -5.300 0.087 7.221 1.00 94.31 102 TYR A CA 1
ATOM 732 C C . TYR A 1 102 ? -6.124 -1.196 7.272 1.00 94.31 102 TYR A C 1
ATOM 734 O O . TYR A 1 102 ? -6.707 -1.468 8.320 1.00 94.31 102 TYR A O 1
ATOM 742 N N . ARG A 1 103 ? -6.131 -2.007 6.202 1.00 92.06 103 ARG A N 1
ATOM 743 C CA . ARG A 1 103 ? -6.894 -3.268 6.196 1.00 92.06 103 ARG A CA 1
ATOM 744 C C . ARG A 1 103 ? -6.322 -4.339 7.124 1.00 92.06 103 ARG A C 1
ATOM 746 O O . ARG A 1 103 ? -7.066 -5.149 7.662 1.00 92.06 103 ARG A O 1
ATOM 753 N N . GLU A 1 104 ? -5.010 -4.331 7.352 1.00 91.06 104 GLU A N 1
ATOM 754 C CA . GLU A 1 104 ? -4.369 -5.233 8.317 1.00 91.06 104 GLU A CA 1
ATOM 755 C C . GLU A 1 104 ? -4.732 -4.884 9.767 1.00 91.06 104 GLU A C 1
ATOM 757 O O . GLU A 1 104 ? -4.849 -5.775 10.605 1.00 91.06 104 GLU A O 1
ATOM 762 N N . GLN A 1 105 ? -4.923 -3.595 10.069 1.00 92.00 105 GLN A N 1
ATOM 763 C CA . GLN A 1 105 ? -5.207 -3.115 11.427 1.00 92.00 105 GLN A CA 1
ATOM 764 C C . GLN A 1 105 ? -6.702 -3.018 11.746 1.00 92.00 105 GLN A C 1
ATOM 766 O O . GLN A 1 105 ? -7.106 -3.323 12.865 1.00 92.00 105 GLN A O 1
ATOM 771 N N . ASN A 1 106 ? -7.518 -2.579 10.785 1.00 90.81 106 ASN A N 1
ATOM 772 C CA . ASN A 1 106 ? -8.950 -2.322 10.970 1.00 90.81 106 ASN A CA 1
ATOM 773 C C . ASN A 1 106 ? -9.834 -3.441 10.397 1.00 90.81 106 ASN A C 1
ATOM 775 O O . ASN A 1 106 ? -11.045 -3.430 10.610 1.00 90.81 106 ASN A O 1
ATOM 779 N N . GLY A 1 107 ? -9.238 -4.408 9.695 1.00 89.69 107 GLY A N 1
ATOM 780 C CA . GLY A 1 107 ? -9.958 -5.423 8.933 1.00 89.69 107 GLY A CA 1
ATOM 781 C C . GLY A 1 107 ? -10.267 -4.978 7.496 1.00 89.69 107 GLY A C 1
ATOM 782 O O . GLY A 1 107 ? -9.924 -3.863 7.099 1.00 89.69 107 GLY A O 1
ATOM 783 N N . PRO A 1 108 ? -10.891 -5.854 6.689 1.00 90.62 108 PRO A N 1
ATOM 784 C CA . PRO A 1 108 ? -11.191 -5.563 5.290 1.00 90.62 108 PRO A CA 1
ATOM 785 C C . PRO A 1 108 ? -12.093 -4.331 5.146 1.00 90.62 108 PRO A C 1
ATOM 787 O O . PRO A 1 108 ? -12.947 -4.054 5.992 1.00 90.62 108 PRO A O 1
ATOM 790 N N . PHE A 1 109 ? -11.924 -3.607 4.042 1.00 91.56 109 PHE A N 1
ATOM 791 C CA . PHE A 1 109 ? -12.823 -2.526 3.663 1.00 91.56 109 PHE A CA 1
ATOM 792 C C . PHE A 1 109 ? -14.213 -3.107 3.390 1.00 91.56 109 PHE A C 1
ATOM 794 O O . PHE A 1 109 ? -14.346 -4.098 2.677 1.00 91.56 109 PHE A O 1
ATOM 801 N N . GLN A 1 110 ? -15.246 -2.484 3.950 1.00 89.94 110 GLN A N 1
ATOM 802 C CA . GLN A 1 110 ? -16.652 -2.781 3.654 1.00 89.94 110 GLN A CA 1
ATOM 803 C C . GLN A 1 110 ? -17.215 -1.825 2.602 1.00 89.94 110 GLN A C 1
ATOM 805 O O . GLN A 1 110 ? -18.158 -2.153 1.889 1.00 89.94 110 GLN A O 1
ATOM 810 N N . ARG A 1 111 ? -16.647 -0.619 2.521 1.00 90.62 111 ARG A N 1
ATOM 811 C CA . ARG A 1 111 ? -17.092 0.441 1.618 1.00 90.62 111 ARG A CA 1
ATOM 812 C C . ARG A 1 111 ? -15.929 1.309 1.160 1.00 90.62 111 ARG A C 1
ATOM 814 O O . ARG A 1 111 ? -14.946 1.478 1.881 1.00 90.62 111 ARG A O 1
ATOM 821 N N . LEU A 1 112 ? -16.074 1.911 -0.016 1.00 89.75 112 LEU A N 1
ATOM 822 C CA . LEU A 1 112 ? -15.070 2.800 -0.608 1.00 89.75 112 LEU A CA 1
ATOM 823 C C . LEU A 1 112 ? -14.854 4.072 0.230 1.00 89.75 112 LEU A C 1
ATOM 825 O O . LEU A 1 112 ? -13.762 4.629 0.259 1.00 89.75 112 LEU A O 1
ATOM 829 N N . GLU A 1 113 ? -15.852 4.522 0.989 1.00 91.00 113 GLU A N 1
ATOM 830 C CA . GLU A 1 113 ? -15.714 5.746 1.790 1.00 91.00 113 GLU A CA 1
ATOM 831 C C . GLU A 1 113 ? -14.691 5.602 2.926 1.00 91.00 113 GLU A C 1
ATOM 833 O O . GLU A 1 113 ? -14.166 6.607 3.397 1.00 91.00 113 GLU A O 1
ATOM 838 N N . GLN A 1 114 ? -14.356 4.374 3.338 1.00 91.06 114 GLN A N 1
ATOM 839 C CA . GLN A 1 114 ? -13.329 4.123 4.357 1.00 91.06 114 GLN A CA 1
ATOM 840 C C . GLN A 1 114 ? -11.917 4.503 3.899 1.00 91.06 114 GLN A C 1
ATOM 842 O O . GLN A 1 114 ? -11.043 4.703 4.738 1.00 91.06 114 GLN A O 1
ATOM 847 N N . LEU A 1 115 ? -11.671 4.679 2.593 1.00 91.44 115 LEU A N 1
ATOM 848 C CA . LEU A 1 115 ? -10.394 5.245 2.155 1.00 91.44 115 LEU A CA 1
ATOM 849 C C . LEU A 1 115 ? -10.206 6.697 2.616 1.00 91.44 115 LEU A C 1
ATOM 851 O O . LEU A 1 115 ? -9.069 7.148 2.683 1.00 91.44 115 LEU A O 1
ATOM 855 N N . LEU A 1 116 ? -11.274 7.431 2.952 1.00 92.00 116 LEU A N 1
ATOM 856 C CA . LEU A 1 116 ? -11.166 8.807 3.458 1.00 92.00 116 LEU A CA 1
ATOM 857 C C . LEU A 1 116 ? -10.534 8.883 4.853 1.00 92.00 116 LEU A C 1
ATOM 859 O O . LEU A 1 116 ? -10.056 9.949 5.240 1.00 92.00 116 LEU A O 1
ATOM 863 N N . ASP A 1 117 ? -10.493 7.770 5.590 1.00 90.69 117 ASP A N 1
ATOM 864 C CA . ASP A 1 117 ? -9.777 7.684 6.866 1.00 90.69 117 ASP A CA 1
ATOM 865 C C . ASP A 1 117 ? -8.248 7.640 6.665 1.00 90.69 117 ASP A C 1
ATOM 867 O O . ASP A 1 117 ? -7.480 7.796 7.618 1.00 90.69 117 ASP A O 1
ATOM 871 N N . ILE A 1 118 ? -7.784 7.433 5.426 1.00 91.12 118 ILE A N 1
ATOM 872 C CA . ILE A 1 118 ? -6.368 7.303 5.091 1.00 91.12 118 ILE A CA 1
ATOM 873 C C . ILE A 1 118 ? -5.785 8.679 4.747 1.00 91.12 118 ILE A C 1
ATOM 875 O O . ILE A 1 118 ? -6.246 9.347 3.814 1.00 91.12 118 ILE A O 1
ATOM 879 N N . PRO A 1 119 ? -4.709 9.110 5.432 1.00 88.00 119 PRO A N 1
ATOM 880 C CA . PRO A 1 119 ? -4.090 10.392 5.144 1.00 88.00 119 PRO A CA 1
ATOM 881 C C . PRO A 1 119 ? -3.542 10.421 3.711 1.00 88.00 119 PRO A C 1
ATOM 883 O O . PRO A 1 119 ? -2.781 9.551 3.290 1.00 88.00 119 PRO A O 1
ATOM 886 N N . GLY A 1 120 ? -3.929 11.458 2.966 1.00 87.38 120 GLY A N 1
ATOM 887 C CA . GLY A 1 120 ? -3.561 11.641 1.559 1.00 87.38 120 GLY A CA 1
ATOM 888 C C . GLY A 1 120 ? -4.645 11.229 0.560 1.00 87.38 120 GLY A C 1
ATOM 889 O O . GLY A 1 120 ? -4.531 11.591 -0.609 1.00 87.38 120 GLY A O 1
ATOM 890 N N . ILE A 1 121 ? -5.719 10.565 1.000 1.00 91.38 121 ILE A N 1
ATOM 891 C CA . ILE A 1 1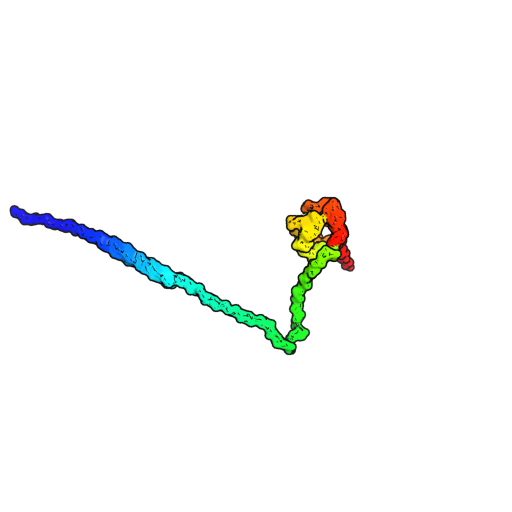21 ? -6.889 10.299 0.157 1.00 91.38 121 ILE A CA 1
ATOM 892 C C . ILE A 1 121 ? -7.980 11.311 0.494 1.00 91.38 121 ILE A C 1
ATOM 894 O O . ILE A 1 121 ? -8.591 11.282 1.557 1.00 91.38 121 ILE A O 1
ATOM 898 N N . GLY A 1 122 ? -8.206 12.245 -0.426 1.00 91.50 122 GLY A N 1
ATOM 899 C CA . GLY A 1 122 ? -9.305 13.203 -0.332 1.00 91.50 122 GLY A CA 1
ATOM 900 C C . GLY A 1 122 ? -10.523 12.778 -1.158 1.00 91.50 122 GLY A C 1
ATOM 901 O O . GLY A 1 122 ? -10.421 11.862 -1.974 1.00 91.50 122 GLY A O 1
ATOM 902 N N . PRO A 1 123 ? -11.650 13.506 -1.048 1.00 90.25 123 PRO A N 1
ATOM 903 C CA . PRO A 1 123 ? -12.858 13.236 -1.833 1.00 90.25 1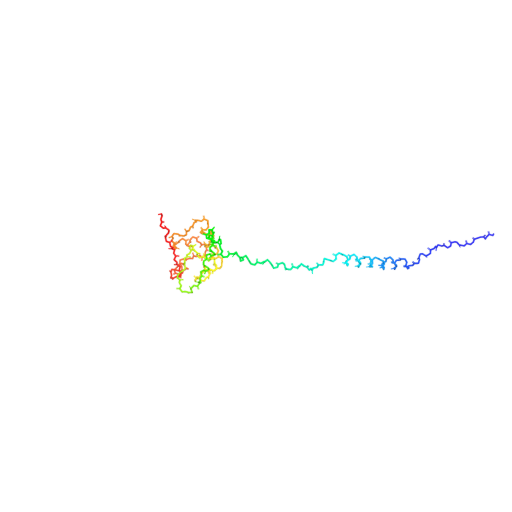23 PRO A CA 1
ATOM 904 C C . PRO A 1 123 ? -12.598 13.268 -3.346 1.00 90.25 123 PRO A C 1
ATOM 906 O O . PRO A 1 123 ? -13.084 12.409 -4.068 1.00 90.25 123 PRO A O 1
ATOM 909 N N . ARG A 1 124 ? -11.735 14.179 -3.823 1.00 89.00 124 ARG A N 1
ATOM 910 C CA . ARG A 1 124 ? -11.322 14.219 -5.238 1.00 89.00 124 ARG A CA 1
ATOM 911 C C . ARG A 1 124 ? -10.569 12.968 -5.680 1.00 89.00 124 ARG A C 1
ATOM 913 O O . ARG A 1 124 ? -10.747 12.520 -6.806 1.00 89.00 124 ARG A O 1
ATOM 920 N N . THR A 1 125 ? -9.697 12.444 -4.819 1.00 89.94 125 THR A N 1
ATOM 921 C CA . THR A 1 125 ? -8.966 11.209 -5.112 1.00 89.94 125 THR A CA 1
ATOM 922 C C . THR A 1 125 ? -9.959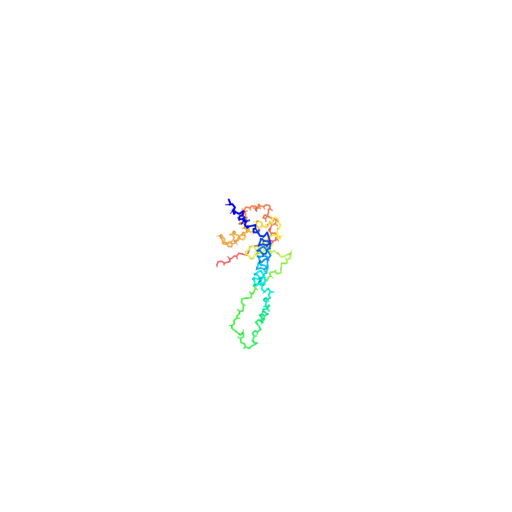 10.059 -5.160 1.00 89.94 125 THR A C 1
ATOM 924 O O . THR A 1 125 ? -10.003 9.361 -6.161 1.00 89.94 125 THR A O 1
ATOM 927 N N . LEU A 1 126 ? -10.822 9.936 -4.145 1.00 91.19 126 LEU A N 1
ATOM 928 C CA . LEU A 1 126 ? -11.850 8.899 -4.071 1.00 91.19 126 LEU A CA 1
ATOM 929 C C . LEU A 1 126 ? -12.752 8.872 -5.314 1.00 91.19 126 LEU A C 1
ATOM 931 O O . LEU A 1 126 ? -12.940 7.809 -5.893 1.00 91.19 126 LEU A O 1
ATOM 935 N N . GLU A 1 127 ? -13.256 10.025 -5.762 1.00 91.38 127 GLU A N 1
ATOM 936 C CA . GLU A 1 127 ? -14.067 10.136 -6.985 1.00 91.38 127 GLU A CA 1
ATOM 937 C C . GLU A 1 127 ? -13.338 9.592 -8.223 1.00 91.38 127 GLU A C 1
ATOM 939 O O . GLU A 1 127 ? -13.941 8.911 -9.052 1.00 91.38 127 GLU A O 1
ATOM 944 N N . GLY A 1 128 ? -12.030 9.850 -8.328 1.00 88.44 128 GLY A N 1
ATOM 945 C CA . GLY A 1 128 ? -11.184 9.315 -9.393 1.00 88.44 128 GLY A CA 1
ATOM 946 C C . GLY A 1 128 ? -10.960 7.804 -9.305 1.00 88.44 128 GLY A C 1
ATOM 947 O O . GLY A 1 128 ? -10.668 7.186 -10.325 1.00 88.44 128 GLY A O 1
ATOM 948 N N . LEU A 1 129 ? -11.120 7.206 -8.120 1.00 89.38 129 LEU A N 1
ATOM 949 C CA . LEU A 1 129 ? -10.969 5.768 -7.885 1.00 89.38 129 LEU A CA 1
ATOM 950 C C . LEU A 1 129 ? -12.236 4.974 -8.186 1.00 89.38 129 LEU A C 1
ATOM 952 O O . LEU A 1 129 ? -12.116 3.834 -8.617 1.00 89.38 129 LEU A O 1
ATOM 956 N N . LEU A 1 130 ? -13.427 5.556 -8.013 1.00 87.88 130 LEU A N 1
ATOM 957 C CA . LEU A 1 130 ? -14.716 4.881 -8.236 1.00 87.88 130 LEU A CA 1
ATOM 958 C C . LEU A 1 130 ? -14.813 4.059 -9.542 1.00 87.88 130 LEU A C 1
ATOM 960 O O . LEU A 1 130 ? -15.356 2.958 -9.493 1.00 87.88 130 LEU A O 1
ATOM 964 N N . PRO A 1 131 ? -14.317 4.524 -10.710 1.00 88.88 131 PRO A N 1
ATOM 965 C CA . PRO A 1 131 ? -14.376 3.723 -11.937 1.00 88.88 131 PRO A CA 1
ATOM 966 C C . PRO A 1 131 ? -13.326 2.600 -12.022 1.00 88.88 131 PRO A C 1
ATOM 968 O O . PRO A 1 131 ? -13.451 1.727 -12.878 1.00 88.88 131 PRO A O 1
ATOM 971 N N . PHE A 1 132 ? -12.292 2.620 -11.177 1.00 88.69 132 PHE A N 1
ATOM 972 C CA . PHE A 1 132 ? -11.147 1.701 -11.236 1.00 88.69 132 PHE A CA 1
ATOM 973 C C . PHE A 1 132 ? -10.999 0.820 -9.998 1.00 88.69 132 PHE A C 1
ATOM 975 O O . PHE A 1 132 ? -10.167 -0.080 -10.005 1.00 88.69 132 PHE A O 1
ATOM 982 N N . ALA A 1 133 ? -11.770 1.064 -8.944 1.00 90.19 133 ALA A N 1
ATOM 983 C CA . ALA A 1 133 ? -11.689 0.342 -7.689 1.00 90.19 133 ALA A CA 1
ATOM 984 C C . ALA A 1 133 ? -13.085 -0.037 -7.200 1.00 90.19 133 ALA A C 1
ATOM 986 O O . ALA A 1 133 ? -14.025 0.752 -7.285 1.00 90.19 133 ALA A O 1
ATOM 987 N N . TYR A 1 134 ? -13.204 -1.239 -6.653 1.00 90.44 134 TYR A N 1
ATOM 988 C CA . TYR A 1 134 ? -14.412 -1.710 -5.992 1.00 90.44 134 TYR A CA 1
ATOM 989 C C . TYR A 1 134 ? -14.053 -2.418 -4.688 1.00 90.44 134 TYR A C 1
ATOM 991 O O . TYR A 1 134 ? -12.890 -2.713 -4.411 1.00 90.44 134 TYR A O 1
ATOM 999 N N . VAL A 1 135 ? -15.072 -2.639 -3.869 1.00 90.12 135 VAL A N 1
ATOM 1000 C CA . VAL A 1 135 ? -14.981 -3.408 -2.633 1.00 90.12 135 VAL A CA 1
ATOM 1001 C C . VAL A 1 135 ? -16.050 -4.478 -2.728 1.00 90.12 135 VAL A C 1
ATOM 1003 O O . VAL A 1 135 ? -17.225 -4.149 -2.903 1.00 90.12 135 VAL A O 1
ATOM 1006 N N . GLU A 1 136 ? -15.649 -5.745 -2.668 1.00 81.44 136 GLU A N 1
ATOM 1007 C CA . GLU A 1 136 ? -16.615 -6.834 -2.554 1.00 81.44 136 GLU A CA 1
ATOM 1008 C C . GLU A 1 136 ? -17.217 -6.808 -1.136 1.00 81.44 136 GLU A C 1
ATOM 1010 O O . GLU A 1 136 ? -16.464 -6.838 -0.155 1.00 81.44 136 GLU A O 1
ATOM 1015 N N . PRO A 1 137 ? -18.549 -6.681 -0.990 1.00 72.38 137 PRO A N 1
ATOM 1016 C CA . PRO A 1 137 ? -19.180 -6.760 0.316 1.00 72.38 137 PRO A CA 1
ATOM 1017 C C . PRO A 1 137 ? -19.032 -8.190 0.839 1.00 72.38 137 PRO A C 1
ATOM 1019 O O . PRO A 1 137 ? -19.490 -9.140 0.207 1.00 72.38 137 PRO A O 1
ATOM 1022 N N . ASN A 1 138 ? -18.384 -8.347 1.992 1.00 65.38 138 ASN A N 1
ATOM 1023 C CA . ASN A 1 138 ? -18.367 -9.629 2.686 1.00 65.38 138 ASN A CA 1
ATOM 1024 C C . ASN A 1 138 ? -19.779 -9.863 3.235 1.00 65.38 138 ASN A C 1
ATOM 1026 O O . ASN A 1 138 ? -20.205 -9.145 4.137 1.00 65.38 138 ASN A O 1
ATOM 1030 N N . GLU A 1 139 ? -20.516 -10.802 2.646 1.00 63.88 139 GLU A N 1
ATOM 1031 C CA . GLU A 1 139 ? -21.804 -11.236 3.188 1.00 63.88 139 GLU A CA 1
ATOM 1032 C C . GLU A 1 139 ? -21.531 -11.988 4.505 1.00 63.88 139 GLU A C 1
ATOM 1034 O O . GLU A 1 139 ? -20.717 -12.915 4.519 1.00 63.88 139 GLU A O 1
ATOM 1039 N N . ASP A 1 140 ? -22.138 -11.519 5.601 1.00 52.47 140 ASP A N 1
ATOM 1040 C CA . ASP A 1 140 ? -21.973 -12.034 6.974 1.00 52.47 140 ASP A CA 1
ATOM 1041 C C . ASP A 1 140 ? -22.285 -13.537 7.138 1.00 52.47 140 ASP A C 1
ATOM 1043 O O . ASP A 1 140 ? -23.272 -14.031 6.537 1.00 52.47 140 ASP A O 1
#